Protein AF-A0AA48R9X4-F1 (afdb_monomer)

Solvent-accessible surface area (backbone atoms only — not comparable to full-atom values): 5455 Å² total; per-residue (Å²): 140,83,84,86,84,81,79,85,83,79,78,81,72,83,75,74,76,73,79,79,80,71,76,76,81,47,70,31,57,56,52,36,51,54,39,44,76,73,72,41,81,50,48,73,62,73,43,54,45,73,37,71,87,75,32,49,102,80,32,52,24,33,42,36,38,27,73,82,36,39,35,40,39,34,45,42,81,100,54,77,63,50,76,41,84,106

Organism: NCBI:txid556182

Foldseek 3Di:
DDDDDDDDDDPPPDPPPDPPPPPDQDPQNVVCVLCVVVVHDAAAWDDKDWPPVPDDPQKTWIWTDGPVFIWIWIDHPPDRIDIDGD

Radius of gyration: 23.11 Å; Cα contacts (8 Å, |Δi|>4): 118; chains: 1; bounding box: 46×66×30 Å

Nearest PDB structures (foldseek):
  3i0o-assembly1_A  TM=6.395E-01  e=1.803E+00  Legionella pneumophila serogroup 1
  5h24-assembly2_B  TM=6.433E-01  e=7.537E+00  Homo sapiens
  8aaf-assembly1_a  TM=5.044E-01  e=4.408E+00  Saccharomyces cerevisiae
  7dzg-assembly1_B  TM=5.493E-01  e=6.303E+00  Homo sapiens

Structure (mmCIF, N/CA/C/O backbone):
data_AF-A0AA48R9X4-F1
#
_entry.id   AF-A0AA48R9X4-F1
#
loop_
_atom_site.group_PDB
_atom_site.id
_atom_site.type_symbol
_atom_site.label_atom_id
_atom_site.label_alt_id
_atom_site.label_comp_id
_atom_site.label_asym_id
_atom_site.label_entity_id
_atom_site.label_seq_id
_atom_site.pdbx_PDB_ins_code
_atom_site.Cartn_x
_atom_site.Cartn_y
_atom_site.Cartn_z
_atom_site.occupancy
_atom_site.B_iso_or_equiv
_atom_site.auth_seq_id
_atom_site.auth_comp_id
_atom_site.auth_asym_id
_atom_site.auth_atom_id
_atom_site.pdbx_PDB_model_num
ATOM 1 N N . MET A 1 1 ? 18.886 53.306 -0.573 1.00 41.75 1 MET A N 1
ATOM 2 C CA . MET A 1 1 ? 19.256 53.922 0.722 1.00 41.75 1 MET A CA 1
ATOM 3 C C . MET A 1 1 ? 19.029 52.833 1.762 1.00 41.75 1 MET A C 1
ATOM 5 O O . MET A 1 1 ? 17.892 52.433 1.895 1.00 41.75 1 MET A O 1
ATOM 9 N N . ILE A 1 2 ? 19.992 52.161 2.384 1.00 48.62 2 ILE A N 1
ATOM 10 C CA . ILE A 1 2 ? 21.347 52.500 2.819 1.00 48.62 2 ILE A CA 1
ATOM 11 C C . ILE A 1 2 ? 22.161 51.193 2.858 1.00 48.62 2 ILE A C 1
ATOM 13 O O . ILE A 1 2 ? 21.707 50.196 3.405 1.00 48.62 2 ILE A O 1
ATOM 17 N N . GLN A 1 3 ? 23.354 51.217 2.268 1.00 53.09 3 GLN A N 1
ATOM 18 C CA . GLN A 1 3 ? 24.449 50.284 2.543 1.00 53.09 3 GLN A CA 1
ATOM 19 C C . GLN A 1 3 ? 25.457 51.038 3.423 1.00 53.09 3 GLN A C 1
ATOM 21 O O . GLN A 1 3 ? 25.853 52.135 3.016 1.00 53.09 3 GLN A O 1
ATOM 26 N N . PRO A 1 4 ? 25.908 50.512 4.574 1.00 58.53 4 PRO A N 1
ATOM 27 C CA . PRO A 1 4 ? 27.073 51.049 5.263 1.00 58.53 4 PRO A CA 1
ATOM 28 C C . PRO A 1 4 ? 28.353 50.301 4.846 1.00 58.53 4 PRO A C 1
ATOM 30 O O . PRO A 1 4 ? 28.444 49.076 4.891 1.00 58.53 4 PRO A O 1
ATOM 33 N N . ARG A 1 5 ? 29.357 51.072 4.414 1.00 65.44 5 ARG A N 1
ATOM 34 C CA . ARG A 1 5 ? 30.702 50.620 4.028 1.00 65.44 5 ARG A CA 1
ATOM 35 C C . ARG A 1 5 ? 31.568 50.392 5.277 1.00 65.44 5 ARG A C 1
ATOM 37 O O . ARG A 1 5 ? 32.028 51.388 5.814 1.00 65.44 5 ARG A O 1
ATOM 44 N N . ALA A 1 6 ? 31.847 49.119 5.603 1.00 47.75 6 ALA A N 1
ATOM 45 C CA . ALA A 1 6 ? 33.027 48.568 6.319 1.00 47.75 6 ALA A CA 1
ATOM 46 C C . ALA A 1 6 ? 33.391 49.178 7.713 1.00 47.75 6 ALA A C 1
ATOM 48 O O . ALA A 1 6 ? 32.855 50.220 8.066 1.00 47.75 6 ALA A O 1
ATOM 49 N N . PRO A 1 7 ? 34.317 48.614 8.527 1.00 56.16 7 PRO A N 1
ATOM 50 C CA . PRO A 1 7 ? 35.152 47.428 8.319 1.00 56.16 7 PRO A CA 1
ATOM 51 C C . PRO A 1 7 ? 35.249 46.464 9.534 1.00 56.16 7 PRO A C 1
ATOM 53 O O . PRO A 1 7 ? 34.823 46.768 10.636 1.00 56.16 7 PRO A O 1
ATOM 56 N N . LEU A 1 8 ? 35.902 45.321 9.285 1.00 61.06 8 LEU A N 1
ATOM 57 C CA . LEU A 1 8 ? 36.757 44.551 10.206 1.00 61.06 8 LEU A CA 1
ATOM 58 C C . LEU A 1 8 ? 36.165 44.031 11.537 1.00 61.06 8 LEU A C 1
ATOM 60 O O . LEU A 1 8 ? 35.851 44.775 12.455 1.00 61.06 8 LEU A O 1
ATOM 64 N N . LEU A 1 9 ? 36.224 42.696 11.656 1.00 58.31 9 LEU A N 1
ATOM 65 C CA . LEU A 1 9 ? 36.136 41.892 12.884 1.00 58.31 9 LEU A CA 1
ATOM 66 C C . LEU A 1 9 ? 34.736 41.765 13.506 1.00 58.31 9 LEU A C 1
ATOM 68 O O . LEU A 1 9 ? 34.510 42.110 14.662 1.00 58.31 9 LEU A O 1
ATOM 72 N N . ALA A 1 10 ? 33.810 41.151 12.768 1.00 57.53 10 ALA A N 1
ATOM 73 C CA . ALA A 1 10 ? 32.656 40.512 13.390 1.00 57.53 10 ALA A CA 1
ATOM 74 C C . ALA A 1 10 ? 33.055 39.095 13.827 1.00 57.53 10 ALA A C 1
ATOM 76 O O . ALA A 1 10 ? 33.257 38.206 13.000 1.00 57.53 10 ALA A O 1
ATOM 77 N N . VAL A 1 11 ? 33.189 38.912 15.142 1.00 62.03 11 VAL A N 1
ATOM 78 C CA . VAL A 1 11 ? 33.102 37.610 15.810 1.00 62.03 11 VAL A CA 1
ATOM 79 C C . VAL A 1 11 ? 31.901 36.882 15.209 1.00 62.03 11 VAL A C 1
ATO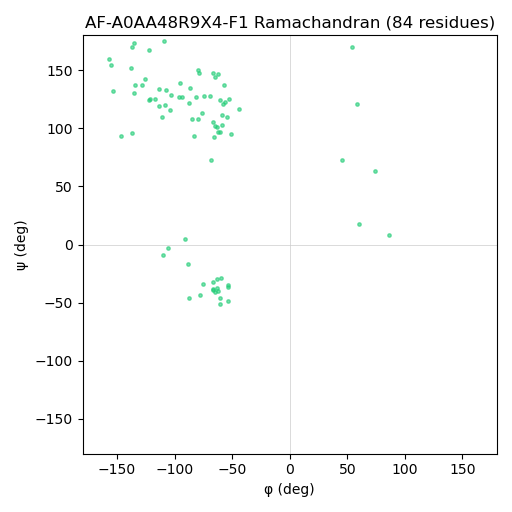M 81 O O . VAL A 1 11 ? 30.780 37.382 15.301 1.00 62.03 11 VAL A O 1
ATOM 84 N N . PHE A 1 12 ? 32.141 35.752 14.540 1.00 59.84 12 PHE A N 1
ATOM 85 C CA . PHE A 1 12 ? 31.076 34.908 14.008 1.00 59.84 12 PHE A CA 1
ATOM 86 C C . PHE A 1 12 ? 30.246 34.419 15.194 1.00 59.84 12 PHE A C 1
ATOM 88 O O . PHE A 1 12 ? 30.624 33.480 15.894 1.00 59.84 12 PHE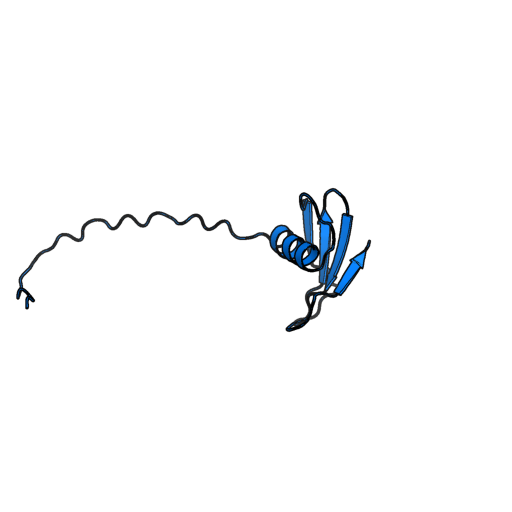 A O 1
ATOM 95 N N . ALA A 1 13 ? 29.146 35.125 15.455 1.00 61.59 13 ALA A N 1
ATOM 96 C CA . ALA A 1 13 ? 28.138 34.714 16.404 1.00 61.59 13 ALA A CA 1
ATOM 97 C C . ALA A 1 13 ? 27.717 33.294 16.028 1.00 61.59 13 ALA A C 1
ATOM 99 O O . ALA A 1 13 ? 27.380 33.015 14.877 1.00 61.59 13 ALA A O 1
ATOM 100 N N . LEU A 1 14 ? 27.816 32.412 17.017 1.00 63.41 14 LEU A N 1
ATOM 101 C CA . LEU A 1 14 ? 27.424 31.016 16.972 1.00 63.41 14 LEU A CA 1
ATOM 102 C C . LEU A 1 14 ? 25.989 30.916 16.442 1.00 63.41 14 LEU A C 1
ATOM 104 O O . LEU A 1 14 ? 25.025 31.039 17.198 1.00 63.41 14 LEU A O 1
ATOM 108 N N . TRP A 1 15 ? 25.848 30.687 15.136 1.00 64.44 15 TRP A N 1
ATOM 109 C CA . TRP A 1 15 ? 24.632 30.123 14.575 1.00 64.44 15 TRP A CA 1
ATOM 110 C C . TRP A 1 15 ? 24.538 28.703 15.121 1.00 64.44 15 TRP A C 1
ATOM 112 O O . TRP A 1 15 ? 25.138 27.769 14.591 1.00 64.44 15 TRP A O 1
ATOM 122 N N . GLY A 1 16 ? 23.831 28.560 16.241 1.00 58.03 16 GLY A N 1
ATOM 123 C CA . GLY A 1 16 ? 23.372 27.267 16.710 1.00 58.03 16 GLY A CA 1
ATOM 124 C C . GLY A 1 16 ? 22.503 26.659 15.620 1.00 58.03 16 GLY A C 1
ATOM 125 O O . GLY A 1 16 ? 21.360 27.069 15.437 1.00 58.03 16 GLY A O 1
ATOM 126 N N . ALA A 1 17 ? 23.062 25.708 14.877 1.00 63.66 17 ALA A N 1
ATOM 127 C CA . ALA A 1 17 ? 22.275 24.787 14.084 1.00 63.66 17 ALA A CA 1
ATOM 128 C C . ALA A 1 17 ? 21.424 23.986 15.074 1.00 63.66 17 ALA A C 1
ATOM 130 O O . ALA A 1 17 ? 21.930 23.099 15.765 1.00 63.66 17 ALA A O 1
ATOM 131 N N . LEU A 1 18 ? 20.147 24.346 15.203 1.00 65.56 18 LEU A N 1
ATOM 132 C CA . LEU A 1 18 ? 19.176 23.439 15.793 1.00 65.56 18 LEU A CA 1
ATOM 133 C C . LEU A 1 18 ? 19.156 22.199 14.890 1.00 65.56 18 LEU A C 1
ATOM 135 O O . LEU A 1 18 ? 18.980 22.349 13.680 1.00 65.56 18 LEU A O 1
ATOM 139 N N . PRO A 1 19 ? 19.388 20.990 15.420 1.00 56.75 19 PRO A N 1
ATOM 140 C CA . PRO A 1 19 ? 19.168 19.792 14.638 1.00 56.75 19 PRO A CA 1
ATOM 141 C C . PRO A 1 19 ? 17.663 19.69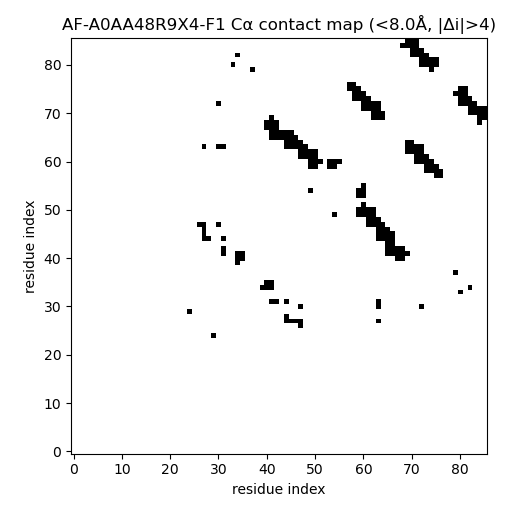0 14.392 1.00 56.75 19 PRO A C 1
ATOM 143 O O . PRO A 1 19 ? 16.902 19.356 15.300 1.00 56.75 19 PRO A O 1
ATOM 146 N N . ASP A 1 20 ? 17.226 19.986 13.170 1.00 52.78 20 ASP A N 1
ATOM 147 C CA . ASP A 1 20 ? 15.935 19.524 12.680 1.00 52.78 20 ASP A CA 1
ATOM 148 C C . ASP A 1 20 ? 15.979 17.995 12.711 1.00 52.78 20 ASP A C 1
ATOM 150 O O . ASP A 1 20 ? 16.534 17.339 11.828 1.00 52.78 20 ASP A O 1
ATOM 154 N N . ALA A 1 21 ? 15.438 17.411 13.779 1.00 53.56 21 ALA A N 1
ATOM 155 C CA . ALA A 1 21 ? 15.158 15.989 13.859 1.00 53.56 21 ALA A CA 1
ATOM 156 C C . ALA A 1 21 ? 14.014 15.681 12.883 1.00 53.56 21 ALA A C 1
ATOM 158 O O . ALA A 1 21 ? 12.872 15.462 13.283 1.00 53.56 21 ALA A O 1
ATOM 159 N N . GLN A 1 22 ? 14.306 15.713 11.583 1.00 55.56 22 GLN A N 1
ATOM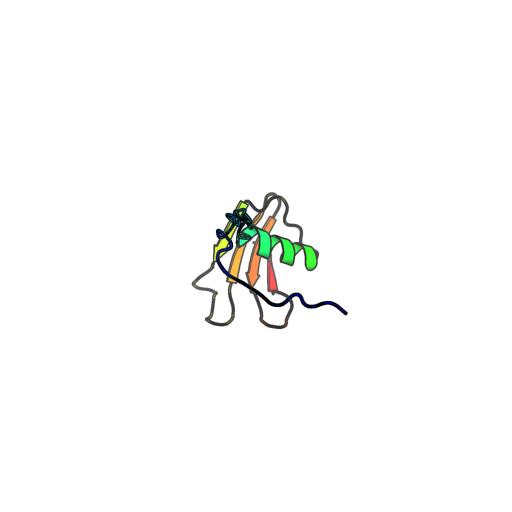 160 C CA . GLN A 1 22 ? 13.396 15.215 10.567 1.00 55.56 22 GLN A CA 1
ATOM 161 C C . GLN A 1 22 ? 13.282 13.710 10.804 1.00 55.56 22 GLN A C 1
ATOM 163 O O . GLN A 1 22 ? 14.207 12.951 10.513 1.00 55.56 22 GLN A O 1
ATOM 168 N N . ALA A 1 23 ? 12.180 13.281 11.424 1.00 61.97 23 ALA A N 1
ATOM 169 C CA . ALA A 1 23 ? 11.872 11.871 11.586 1.00 61.97 23 ALA A CA 1
ATOM 170 C C . ALA A 1 23 ? 11.894 11.234 10.193 1.00 61.97 23 ALA A C 1
ATOM 172 O O . ALA A 1 23 ? 11.045 11.536 9.358 1.00 61.97 23 ALA A O 1
ATOM 173 N N . GLN A 1 24 ? 12.902 10.404 9.925 1.00 62.75 24 GLN A N 1
ATOM 174 C CA . GLN A 1 24 ? 12.999 9.682 8.666 1.00 62.75 24 GLN A CA 1
ATOM 175 C C . GLN A 1 24 ? 11.738 8.825 8.533 1.00 62.75 24 GLN A C 1
ATOM 177 O O . GLN A 1 24 ? 11.548 7.886 9.312 1.00 62.75 24 GLN A O 1
ATOM 182 N N . GLU A 1 25 ? 10.866 9.157 7.580 1.00 76.19 25 GLU A N 1
ATOM 183 C CA . GLU A 1 25 ? 9.664 8.367 7.332 1.00 76.19 25 GLU A CA 1
ATOM 184 C C . GLU A 1 25 ? 10.065 6.922 7.038 1.00 76.19 25 GLU A C 1
ATOM 186 O O . GLU A 1 25 ? 10.871 6.636 6.146 1.00 76.19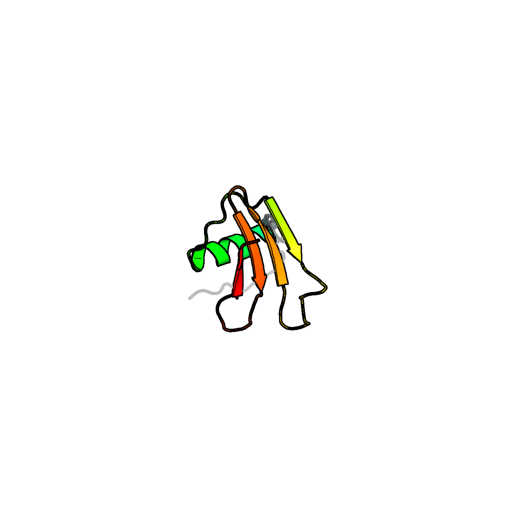 25 GLU A O 1
ATOM 191 N N . SER A 1 26 ? 9.541 5.996 7.840 1.00 91.50 26 SER A N 1
ATOM 192 C CA . SER A 1 26 ? 9.867 4.589 7.683 1.00 91.50 26 SER A CA 1
ATOM 193 C C . SER A 1 26 ? 9.048 3.991 6.530 1.00 91.50 26 SER A C 1
ATOM 195 O O . SER A 1 26 ? 7.914 4.421 6.299 1.00 91.50 26 SER A O 1
ATOM 197 N N . PRO A 1 27 ? 9.547 2.962 5.814 1.00 94.25 27 PRO A N 1
ATOM 198 C CA . PRO A 1 27 ? 8.834 2.395 4.665 1.00 94.25 27 PRO A CA 1
ATOM 199 C C . PRO A 1 27 ? 7.395 1.972 4.976 1.00 94.25 27 PRO A C 1
ATOM 201 O O . PRO A 1 27 ? 6.507 2.125 4.145 1.00 94.25 27 PRO A O 1
ATOM 204 N N . LYS A 1 28 ? 7.143 1.468 6.190 1.00 96.19 28 LYS A N 1
ATOM 205 C CA . LYS A 1 28 ? 5.800 1.058 6.615 1.00 96.19 28 LYS A CA 1
ATOM 206 C C . LYS A 1 28 ? 4.828 2.233 6.731 1.00 96.19 28 LYS A C 1
ATOM 208 O O . LYS A 1 28 ? 3.645 2.038 6.480 1.00 96.19 28 LYS A O 1
ATOM 213 N N . ASP A 1 29 ? 5.307 3.421 7.091 1.00 96.00 29 ASP A N 1
ATOM 214 C CA . ASP A 1 29 ? 4.464 4.602 7.263 1.00 96.00 29 ASP A CA 1
ATOM 215 C C . ASP A 1 29 ? 4.114 5.195 5.895 1.00 96.00 29 ASP A C 1
ATOM 217 O O . ASP A 1 29 ? 2.938 5.442 5.627 1.00 96.00 29 ASP A O 1
ATOM 221 N N . VAL A 1 30 ? 5.100 5.276 4.993 1.00 94.56 30 VAL A N 1
ATOM 222 C CA . VAL A 1 3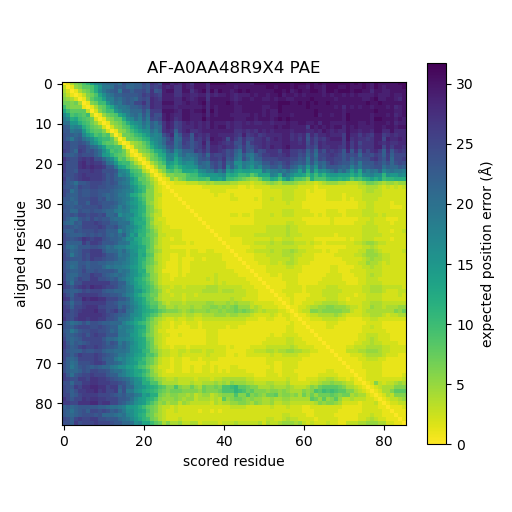0 ? 4.915 5.721 3.600 1.00 94.56 30 VAL A CA 1
ATOM 223 C C . VAL A 1 30 ? 3.940 4.807 2.852 1.00 94.56 30 VAL A C 1
ATOM 225 O O . VAL A 1 30 ? 2.956 5.272 2.279 1.00 94.56 30 VAL A O 1
ATOM 228 N N . ILE A 1 31 ? 4.157 3.489 2.899 1.00 95.44 31 ILE A N 1
ATOM 229 C CA . ILE A 1 31 ? 3.290 2.523 2.203 1.00 95.44 31 ILE A CA 1
ATOM 230 C C . ILE A 1 31 ? 1.879 2.536 2.805 1.00 95.44 31 ILE A C 1
ATOM 232 O O . ILE A 1 31 ? 0.894 2.513 2.070 1.00 95.44 31 ILE A O 1
ATOM 236 N N . ALA A 1 32 ? 1.748 2.620 4.133 1.00 96.75 32 ALA A N 1
ATOM 237 C CA . ALA A 1 32 ? 0.438 2.723 4.770 1.00 96.75 32 ALA A CA 1
ATOM 238 C C . ALA A 1 32 ? -0.301 4.011 4.384 1.00 96.75 32 ALA A C 1
ATOM 240 O O . ALA A 1 32 ? -1.523 3.989 4.241 1.00 96.75 32 ALA A O 1
ATOM 241 N N . ALA A 1 33 ? 0.402 5.137 4.234 1.00 95.12 33 ALA A N 1
ATOM 242 C CA . ALA A 1 33 ? -0.198 6.375 3.747 1.00 95.12 33 ALA A CA 1
ATOM 243 C C . ALA A 1 33 ? -0.760 6.187 2.333 1.00 95.12 33 ALA A C 1
ATOM 245 O O . ALA A 1 33 ? -1.918 6.525 2.090 1.00 95.12 33 ALA A O 1
ATOM 246 N N . HIS A 1 34 ? 0.003 5.555 1.441 1.00 93.50 34 HIS A N 1
ATOM 247 C CA . HIS A 1 34 ? -0.440 5.313 0.070 1.00 93.50 34 HIS A CA 1
ATOM 248 C C . HIS A 1 34 ? -1.623 4.344 -0.033 1.00 93.50 34 HIS A C 1
ATOM 250 O O . HIS A 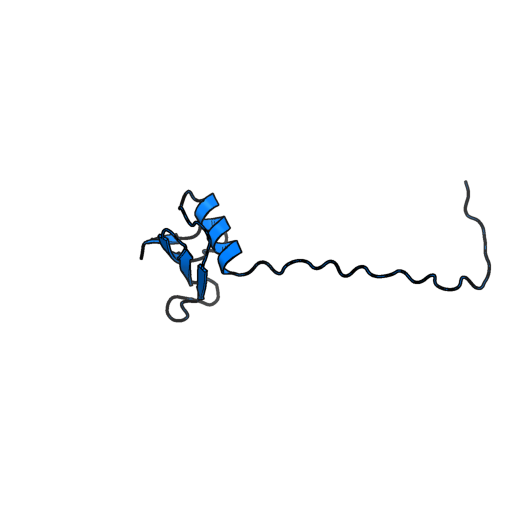1 34 ? -2.561 4.605 -0.783 1.00 93.50 34 HIS A O 1
ATOM 256 N N . LEU A 1 35 ? -1.645 3.281 0.781 1.00 95.62 35 LEU A N 1
ATOM 257 C CA . LEU A 1 35 ? -2.814 2.400 0.906 1.00 95.62 35 LEU A CA 1
ATOM 258 C C . LEU A 1 35 ? -4.082 3.197 1.240 1.00 95.62 35 LEU A C 1
ATOM 260 O O . LEU A 1 35 ? -5.107 3.045 0.575 1.00 95.62 35 LEU A O 1
ATOM 264 N N . ARG A 1 36 ? -4.002 4.085 2.239 1.00 96.75 36 ARG A N 1
ATOM 265 C CA . ARG A 1 36 ? -5.145 4.902 2.672 1.00 96.75 36 ARG A CA 1
ATOM 266 C C . ARG A 1 36 ? -5.575 5.910 1.610 1.00 96.75 36 ARG A C 1
ATOM 268 O O . ARG A 1 36 ? -6.774 6.094 1.428 1.00 96.75 36 ARG A O 1
ATOM 275 N N . LEU A 1 37 ? -4.630 6.514 0.882 1.00 94.56 37 LEU A N 1
ATOM 276 C CA . LEU A 1 37 ? -4.934 7.404 -0.250 1.00 94.56 37 LEU A CA 1
ATOM 277 C C . LEU A 1 37 ? -5.720 6.690 -1.359 1.00 94.56 37 LEU A C 1
ATOM 279 O O . LEU A 1 37 ? -6.523 7.321 -2.038 1.00 94.56 37 LEU A O 1
ATOM 283 N N . GLN A 1 38 ? -5.530 5.378 -1.508 1.00 94.12 38 GLN A N 1
ATOM 284 C CA . GLN A 1 38 ? -6.276 4.541 -2.450 1.00 94.12 38 GLN A CA 1
ATOM 285 C C . GLN A 1 38 ? -7.546 3.904 -1.856 1.00 94.12 38 GLN A C 1
ATOM 287 O O . GLN A 1 38 ? -8.204 3.111 -2.525 1.00 94.12 38 GLN A O 1
ATOM 292 N N . GLY A 1 39 ? -7.904 4.227 -0.610 1.00 96.31 39 GLY A N 1
ATOM 293 C CA . GLY A 1 39 ? -9.106 3.710 0.051 1.00 96.31 39 GLY A CA 1
ATOM 294 C C . GLY A 1 39 ? -8.938 2.360 0.758 1.00 96.31 39 GLY A C 1
ATOM 295 O O . GLY A 1 39 ? -9.923 1.810 1.245 1.00 96.31 39 GLY A O 1
ATOM 296 N N . TYR A 1 40 ? -7.716 1.832 0.869 1.00 97.44 40 TYR A N 1
ATOM 297 C CA . TYR A 1 40 ? -7.439 0.611 1.628 1.00 97.44 40 TYR A CA 1
ATOM 298 C C . TYR A 1 40 ? -7.178 0.926 3.103 1.00 97.44 40 TYR A C 1
ATOM 300 O O . TYR A 1 40 ? -6.400 1.817 3.454 1.00 97.44 40 TYR A O 1
ATOM 308 N N . SER A 1 41 ? -7.791 0.153 4.001 1.00 96.94 41 SER A N 1
ATOM 309 C CA . SER A 1 41 ? -7.564 0.293 5.438 1.00 96.94 41 SER A CA 1
ATOM 310 C C . SER A 1 41 ? -6.204 -0.280 5.835 1.00 96.94 41 SER A C 1
ATOM 312 O O . SER A 1 41 ? -5.916 -1.446 5.566 1.00 96.94 41 SER A O 1
ATOM 314 N N . CYS A 1 42 ? -5.386 0.501 6.533 1.00 97.31 42 CYS A N 1
ATOM 315 C CA . CYS A 1 42 ? -4.172 0.019 7.184 1.00 97.31 42 CYS A CA 1
ATOM 316 C C . CYS A 1 42 ? -3.959 0.811 8.470 1.00 97.31 42 CYS A C 1
ATOM 318 O O . CYS A 1 42 ? -3.378 1.889 8.454 1.00 97.31 42 CYS A O 1
ATOM 320 N N . ASP A 1 43 ? -4.435 0.317 9.602 1.00 96.62 43 ASP A N 1
ATOM 321 C CA . ASP A 1 43 ? -4.319 1.012 10.884 1.00 96.62 43 ASP A CA 1
ATOM 322 C C . ASP A 1 43 ? -3.098 0.532 11.653 1.00 96.62 43 ASP A C 1
ATOM 324 O O . ASP A 1 43 ? -2.818 -0.664 11.695 1.00 96.62 43 ASP A O 1
ATOM 328 N N . ALA A 1 44 ? -2.382 1.465 12.286 1.00 95.88 44 ALA A N 1
ATOM 329 C CA . ALA A 1 44 ? -1.178 1.195 13.075 1.00 95.88 44 ALA A CA 1
ATOM 330 C C . ALA A 1 44 ? -0.197 0.221 12.368 1.00 95.88 44 ALA A C 1
ATOM 332 O O . ALA A 1 44 ? -0.101 -0.945 12.772 1.00 95.88 44 ALA A O 1
ATOM 333 N N . PRO A 1 45 ? 0.511 0.668 11.308 1.00 97.00 45 PRO A N 1
ATOM 334 C CA . PRO A 1 45 ? 1.420 -0.186 10.547 1.00 97.00 45 PRO A CA 1
ATOM 335 C C . PRO A 1 45 ? 2.506 -0.779 11.455 1.00 97.00 45 PRO A C 1
ATOM 337 O O . PRO A 1 45 ? 3.278 -0.068 12.111 1.00 97.00 45 PRO A O 1
ATOM 340 N N . LYS A 1 46 ? 2.560 -2.111 11.502 1.00 97.81 46 LYS A N 1
ATOM 341 C CA . 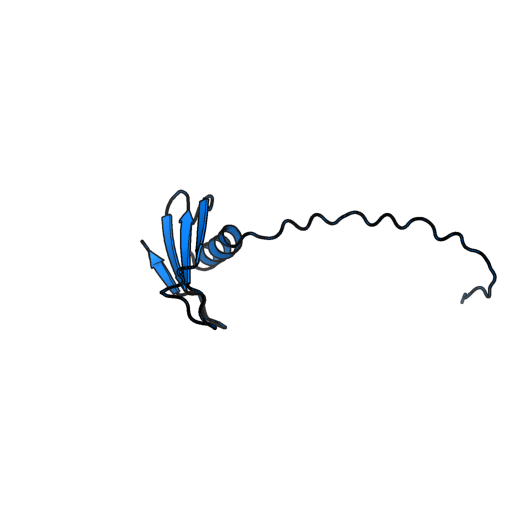LYS A 1 46 ? 3.466 -2.876 12.366 1.00 97.81 46 LYS A CA 1
ATOM 342 C C . LYS A 1 46 ? 4.801 -3.109 11.677 1.00 97.81 46 LYS A C 1
ATOM 344 O O . LYS A 1 46 ? 5.849 -2.889 12.280 1.00 97.81 46 LYS A O 1
ATOM 349 N N . SER A 1 47 ? 4.777 -3.522 10.409 1.00 97.25 47 SER A N 1
ATOM 350 C CA . SER A 1 47 ? 5.993 -3.774 9.631 1.00 97.25 47 SER A CA 1
ATOM 351 C C . SER A 1 47 ? 5.761 -3.644 8.130 1.00 97.25 47 SER A C 1
ATOM 353 O O . SER A 1 47 ? 4.653 -3.866 7.657 1.00 97.25 47 SER A O 1
ATOM 355 N N . ALA A 1 48 ? 6.823 -3.329 7.391 1.00 97.38 48 ALA A N 1
ATOM 356 C CA . ALA A 1 48 ? 6.872 -3.456 5.941 1.00 97.38 48 ALA A CA 1
ATOM 357 C C . ALA A 1 48 ? 8.204 -4.095 5.554 1.00 97.38 48 ALA A C 1
ATOM 359 O O . ALA A 1 48 ? 9.263 -3.672 6.025 1.00 97.38 48 ALA A O 1
ATOM 360 N N . ARG A 1 49 ? 8.157 -5.134 4.722 1.00 97.38 49 ARG A N 1
ATOM 361 C CA . ARG A 1 49 ? 9.347 -5.829 4.224 1.00 97.38 49 ARG A CA 1
ATOM 362 C C . ARG A 1 49 ? 9.290 -5.930 2.715 1.00 97.38 49 ARG A C 1
ATOM 364 O O . ARG A 1 49 ? 8.247 -6.243 2.155 1.00 97.38 49 ARG A O 1
ATOM 371 N N . ARG A 1 50 ? 10.420 -5.682 2.064 1.00 96.81 50 ARG A N 1
ATOM 372 C CA . ARG A 1 50 ? 10.534 -5.821 0.616 1.00 96.81 50 ARG A CA 1
ATOM 373 C C . ARG A 1 50 ? 10.466 -7.301 0.236 1.00 96.81 50 ARG A C 1
ATOM 375 O O . ARG A 1 50 ? 11.224 -8.106 0.777 1.00 96.81 50 ARG A O 1
ATOM 382 N N . ASP A 1 51 ? 9.588 -7.649 -0.698 1.00 97.12 51 ASP A N 1
ATOM 383 C CA . ASP A 1 51 ? 9.572 -8.965 -1.331 1.00 97.12 51 ASP A CA 1
ATOM 384 C C . ASP A 1 51 ? 10.602 -8.969 -2.462 1.00 97.12 51 ASP A C 1
ATOM 386 O O . ASP A 1 51 ? 10.333 -8.533 -3.582 1.00 97.12 51 ASP A O 1
ATOM 390 N N . ILE A 1 52 ? 11.819 -9.413 -2.148 1.00 95.88 52 ILE A N 1
ATOM 391 C CA . ILE A 1 52 ? 12.947 -9.407 -3.091 1.00 95.88 52 ILE A CA 1
ATOM 392 C C . ILE A 1 52 ? 12.681 -10.304 -4.304 1.00 95.88 52 ILE A C 1
ATOM 394 O O . ILE A 1 52 ? 13.176 -10.009 -5.385 1.00 95.88 52 ILE A O 1
ATOM 398 N N . ARG A 1 53 ? 11.886 -11.372 -4.153 1.00 95.75 53 ARG A N 1
ATOM 399 C CA . ARG A 1 53 ? 11.586 -12.292 -5.261 1.00 95.75 53 ARG A CA 1
ATOM 400 C C . ARG A 1 53 ? 10.584 -11.698 -6.242 1.00 95.75 53 ARG A C 1
ATOM 402 O O . ARG A 1 53 ? 10.678 -11.976 -7.430 1.00 95.75 53 ARG A O 1
ATOM 409 N N . ALA A 1 54 ? 9.636 -10.910 -5.741 1.00 94.81 54 ALA A N 1
ATOM 410 C 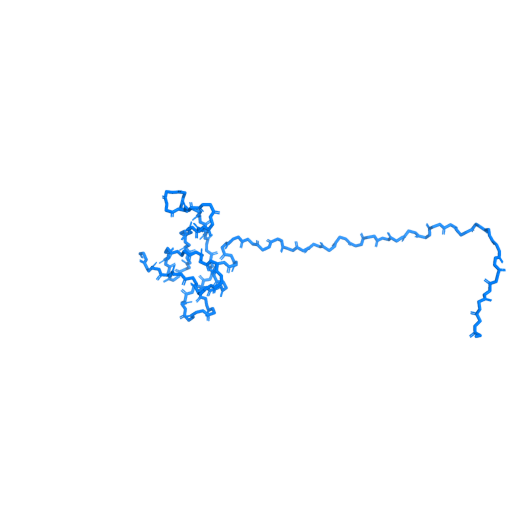CA . ALA A 1 54 ? 8.636 -10.241 -6.568 1.00 94.81 54 ALA A CA 1
ATOM 411 C C . ALA A 1 54 ? 9.096 -8.861 -7.080 1.00 94.81 54 ALA A C 1
ATOM 413 O O . ALA A 1 54 ? 8.500 -8.332 -8.012 1.00 94.81 54 ALA A O 1
ATOM 414 N N . SER A 1 55 ? 10.139 -8.273 -6.484 1.00 96.00 55 SER A N 1
ATOM 415 C CA . SER A 1 55 ? 10.657 -6.957 -6.874 1.00 96.00 55 SER A CA 1
ATOM 416 C C . SER A 1 55 ? 11.524 -7.008 -8.135 1.00 96.00 55 SER A C 1
ATOM 418 O O . SER A 1 55 ? 12.288 -7.946 -8.355 1.00 96.00 55 SER A O 1
ATOM 420 N N . ARG A 1 56 ? 11.478 -5.926 -8.914 1.00 93.12 56 ARG A N 1
ATOM 421 C CA . ARG A 1 56 ? 12.358 -5.628 -10.055 1.00 93.12 56 ARG A CA 1
ATOM 422 C C . ARG A 1 56 ? 13.065 -4.279 -9.812 1.00 93.12 56 ARG A C 1
ATOM 424 O O . ARG A 1 56 ? 12.675 -3.572 -8.881 1.00 93.12 56 ARG A O 1
ATOM 431 N N . PRO A 1 57 ? 14.109 -3.909 -10.582 1.00 88.88 57 PRO A N 1
ATOM 432 C CA . PRO A 1 57 ? 14.872 -2.674 -10.348 1.00 88.88 57 PRO A CA 1
ATOM 433 C C . PRO A 1 57 ? 14.013 -1.402 -10.275 1.00 88.88 57 PRO A C 1
ATOM 435 O O . PRO A 1 57 ? 14.275 -0.519 -9.465 1.00 88.88 57 PRO A O 1
ATOM 438 N N . ASP A 1 58 ? 12.971 -1.346 -11.092 1.00 87.88 58 ASP A N 1
ATOM 439 C CA . ASP A 1 58 ? 12.041 -0.231 -11.272 1.00 87.88 58 ASP A CA 1
ATOM 440 C C . ASP A 1 58 ? 10.666 -0.470 -10.625 1.00 87.88 58 ASP A C 1
ATOM 442 O O . ASP A 1 58 ? 9.824 0.425 -10.606 1.00 87.88 58 ASP A O 1
ATOM 446 N N . GLU A 1 59 ? 10.449 -1.651 -10.041 1.00 91.00 59 GLU A N 1
ATOM 447 C CA . GLU A 1 59 ? 9.152 -2.060 -9.506 1.00 91.00 59 GLU A CA 1
ATOM 448 C C . GLU A 1 59 ? 9.327 -2.743 -8.147 1.00 91.00 59 GLU A C 1
ATOM 450 O O . GLU A 1 59 ? 9.644 -3.930 -8.028 1.00 91.00 59 GLU A O 1
ATOM 455 N N . ALA A 1 60 ? 9.167 -1.959 -7.085 1.00 95.06 60 ALA A N 1
ATOM 456 C CA . ALA A 1 60 ? 9.332 -2.441 -5.725 1.00 95.06 60 ALA A CA 1
ATOM 457 C C . ALA A 1 60 ? 8.066 -3.151 -5.242 1.00 95.06 60 ALA A C 1
ATOM 459 O O . ALA A 1 60 ? 6.991 -2.555 -5.225 1.00 95.06 60 ALA A O 1
ATOM 460 N N . VAL A 1 61 ? 8.209 -4.383 -4.754 1.00 97.31 61 VAL A N 1
ATOM 461 C CA . VAL A 1 61 ? 7.120 -5.106 -4.090 1.00 97.31 61 VAL A CA 1
ATOM 462 C C . VAL A 1 61 ? 7.376 -5.170 -2.591 1.00 97.31 61 VAL A C 1
ATOM 464 O O . VAL A 1 61 ? 8.472 -5.508 -2.139 1.00 97.31 61 VAL A O 1
ATOM 467 N N . TRP A 1 62 ? 6.349 -4.860 -1.811 1.00 98.00 62 TRP A N 1
ATOM 468 C CA . TRP A 1 62 ? 6.375 -4.827 -0.357 1.00 98.00 62 TRP A CA 1
ATOM 469 C C . TRP A 1 62 ? 5.270 -5.690 0.234 1.00 98.00 62 TRP A C 1
ATOM 471 O O . TRP A 1 62 ? 4.150 -5.720 -0.261 1.00 98.00 62 TRP A O 1
ATOM 481 N N . LEU A 1 63 ? 5.582 -6.354 1.338 1.00 98.31 63 LEU A N 1
ATOM 482 C CA . LEU A 1 63 ? 4.623 -7.008 2.214 1.00 98.31 63 LEU A CA 1
ATOM 483 C C . LEU A 1 63 ? 4.465 -6.119 3.443 1.00 98.31 63 LEU A C 1
ATOM 485 O O . LEU A 1 63 ? 5.436 -5.912 4.179 1.00 98.31 63 LEU A O 1
ATOM 489 N N . ILE A 1 64 ? 3.270 -5.577 3.648 1.00 98.19 64 ILE A N 1
ATOM 490 C CA . ILE A 1 64 ? 2.958 -4.700 4.776 1.00 98.19 64 ILE A CA 1
ATOM 491 C C . ILE A 1 64 ? 1.955 -5.368 5.709 1.00 98.19 64 ILE A C 1
ATOM 493 O O . ILE A 1 64 ? 0.956 -5.936 5.274 1.00 98.19 64 ILE A O 1
ATOM 497 N N . ASP A 1 65 ? 2.249 -5.295 7.003 1.00 98.25 65 ASP A N 1
ATOM 498 C CA . ASP A 1 65 ? 1.412 -5.792 8.087 1.00 98.25 65 ASP A CA 1
ATOM 499 C C . ASP A 1 65 ? 0.900 -4.613 8.912 1.00 98.25 65 ASP A C 1
ATOM 501 O O . ASP A 1 65 ? 1.681 -3.853 9.496 1.00 98.25 65 ASP A O 1
ATOM 505 N N . CYS A 1 66 ? -0.416 -4.471 8.959 1.00 97.88 66 CYS A N 1
ATOM 506 C CA . CYS A 1 66 ? -1.131 -3.480 9.746 1.00 97.88 66 CYS A CA 1
ATOM 507 C C . CYS A 1 66 ? -1.846 -4.189 10.906 1.00 97.88 66 CYS A C 1
ATOM 509 O O . CYS A 1 66 ? -1.838 -5.414 11.045 1.00 97.88 66 CYS A O 1
ATOM 511 N N . ARG A 1 67 ? -2.478 -3.431 11.800 1.00 97.88 67 ARG A N 1
ATOM 512 C CA . ARG A 1 67 ? -3.272 -4.017 12.885 1.00 97.88 67 ARG A CA 1
ATOM 513 C C . ARG A 1 67 ? -4.455 -4.830 12.368 1.00 97.88 67 ARG A C 1
ATOM 515 O O . ARG A 1 67 ? -4.743 -5.871 12.946 1.00 97.88 67 ARG A O 1
ATOM 522 N N . ASN A 1 68 ? -5.113 -4.337 11.328 1.00 97.38 68 ASN A N 1
ATOM 523 C CA . ASN A 1 68 ? -6.380 -4.833 10.798 1.00 97.38 68 ASN A CA 1
ATOM 524 C C . ASN A 1 68 ? -6.270 -5.520 9.433 1.00 97.38 68 ASN A C 1
ATOM 526 O O . ASN A 1 68 ? -7.255 -6.090 8.982 1.00 97.38 68 ASN A O 1
ATOM 530 N N . ALA A 1 69 ? -5.117 -5.446 8.767 1.00 97.44 69 ALA A N 1
ATOM 531 C CA . ALA A 1 69 ? -4.968 -5.950 7.410 1.00 97.44 69 ALA A CA 1
ATOM 532 C C . ALA A 1 69 ? -3.513 -6.275 7.073 1.00 97.44 69 ALA A C 1
ATOM 534 O O . ALA A 1 69 ? -2.583 -5.746 7.691 1.00 97.44 69 ALA A O 1
ATOM 535 N N . ARG A 1 70 ? -3.329 -7.117 6.058 1.00 98.06 70 ARG A N 1
ATOM 536 C CA . ARG A 1 70 ? -2.033 -7.434 5.469 1.00 98.06 70 ARG A CA 1
ATOM 537 C C . ARG A 1 70 ? -2.156 -7.377 3.950 1.00 98.06 70 ARG A C 1
ATOM 539 O O . ARG A 1 70 ? -3.143 -7.852 3.395 1.00 98.06 70 ARG A O 1
ATOM 546 N N . TYR A 1 71 ? -1.159 -6.790 3.296 1.00 98.44 71 TYR A N 1
ATOM 547 C CA . TYR A 1 71 ? -1.173 -6.592 1.848 1.00 98.44 71 TYR A CA 1
ATOM 548 C C . TYR A 1 71 ? 0.176 -6.902 1.218 1.00 98.44 71 TYR A C 1
ATOM 550 O O . TYR A 1 71 ? 1.230 -6.700 1.833 1.00 98.44 71 TYR A O 1
ATOM 558 N N . ARG A 1 72 ? 0.131 -7.316 -0.047 1.00 98.06 72 ARG A N 1
ATOM 559 C CA . ARG A 1 72 ? 1.229 -7.162 -0.993 1.00 98.06 72 ARG A CA 1
ATOM 560 C C . ARG A 1 72 ? 0.974 -5.895 -1.804 1.00 98.06 72 ARG A C 1
ATOM 562 O O . ARG A 1 72 ? -0.093 -5.728 -2.382 1.00 98.06 72 ARG A O 1
ATOM 569 N N . VAL A 1 73 ? 1.957 -5.007 -1.834 1.00 97.31 73 VAL A N 1
ATOM 570 C CA . VAL A 1 73 ? 1.886 -3.709 -2.506 1.00 97.31 73 VAL A CA 1
ATOM 571 C C . VAL A 1 73 ? 3.002 -3.629 -3.530 1.00 97.31 73 VAL A C 1
ATOM 573 O O . VAL A 1 73 ? 4.170 -3.808 -3.189 1.00 97.31 73 VAL A O 1
ATOM 576 N N . ARG A 1 74 ? 2.650 -3.366 -4.781 1.00 96.25 74 ARG A N 1
ATOM 577 C CA . ARG A 1 74 ? 3.578 -3.225 -5.900 1.00 96.25 74 ARG A CA 1
ATOM 578 C C . ARG A 1 74 ? 3.581 -1.769 -6.337 1.00 96.25 74 ARG A C 1
ATOM 580 O O . ARG A 1 74 ? 2.581 -1.282 -6.860 1.00 96.25 74 ARG A O 1
ATOM 587 N N . LEU A 1 75 ? 4.692 -1.086 -6.071 1.00 92.19 75 LEU A N 1
ATOM 588 C CA . LEU A 1 75 ? 4.882 0.321 -6.412 1.00 92.19 75 LEU A CA 1
ATOM 589 C C . LEU A 1 75 ? 5.160 0.416 -7.912 1.00 92.19 75 LEU A C 1
ATOM 591 O O . LEU A 1 75 ? 6.200 -0.063 -8.370 1.00 92.19 75 LEU A O 1
ATOM 595 N N . VAL A 1 76 ? 4.235 1.016 -8.660 1.00 86.38 76 VAL A N 1
ATOM 596 C CA . VAL A 1 76 ? 4.356 1.191 -10.111 1.00 86.38 76 VAL A CA 1
ATOM 597 C C . VAL A 1 76 ? 4.622 2.671 -10.408 1.00 86.38 76 VAL A C 1
ATOM 599 O O . VAL A 1 76 ? 3.793 3.515 -10.065 1.00 86.38 76 VAL A O 1
ATOM 602 N N . PRO A 1 77 ? 5.752 3.031 -11.042 1.00 83.62 77 PRO A N 1
ATOM 603 C CA . PRO A 1 77 ? 6.063 4.425 -11.347 1.00 83.62 77 PRO A CA 1
ATOM 604 C C . PRO A 1 77 ? 4.970 5.098 -12.190 1.00 83.62 77 PRO A C 1
ATOM 606 O O . PRO A 1 77 ? 4.505 4.532 -13.178 1.00 83.62 77 PRO A O 1
ATOM 609 N N . ASN A 1 78 ? 4.613 6.339 -11.841 1.00 84.56 78 ASN A N 1
ATOM 610 C CA . ASN A 1 78 ? 3.612 7.163 -12.543 1.00 84.56 78 ASN A CA 1
ATOM 611 C C . ASN A 1 78 ? 2.194 6.558 -12.602 1.00 84.56 78 ASN A C 1
ATOM 613 O O . ASN A 1 78 ? 1.374 6.987 -13.413 1.00 84.56 78 ASN A O 1
ATOM 617 N N . MET A 1 79 ? 1.899 5.572 -11.755 1.00 85.19 79 MET A N 1
ATOM 618 C CA . MET A 1 79 ? 0.590 4.932 -11.641 1.00 85.19 79 MET A CA 1
ATOM 619 C C . MET A 1 79 ? 0.226 4.741 -10.164 1.00 85.19 79 MET A C 1
ATOM 621 O O . MET A 1 79 ? 1.050 4.947 -9.274 1.00 85.19 79 MET A O 1
ATOM 625 N N . ALA A 1 80 ? -1.025 4.368 -9.896 1.00 86.88 80 ALA A N 1
ATOM 626 C CA . ALA A 1 80 ? -1.414 3.899 -8.572 1.00 86.88 80 ALA A CA 1
ATOM 627 C C . ALA A 1 80 ? -0.721 2.560 -8.260 1.00 86.88 80 ALA A C 1
ATOM 629 O O . ALA A 1 80 ? -0.490 1.749 -9.161 1.00 86.88 80 ALA A O 1
ATOM 630 N N . ASP A 1 81 ? -0.414 2.319 -6.984 1.00 92.19 81 ASP A N 1
ATOM 631 C CA . ASP A 1 81 ? 0.159 1.037 -6.566 1.00 92.19 81 ASP A CA 1
ATOM 632 C C . ASP A 1 81 ? -0.845 -0.085 -6.801 1.00 92.19 81 ASP A C 1
ATOM 634 O O . ASP A 1 81 ? -2.041 0.076 -6.560 1.00 92.19 81 ASP A O 1
ATOM 638 N N . VAL A 1 82 ? -0.345 -1.254 -7.184 1.00 94.69 82 VAL A N 1
ATOM 639 C CA . VAL A 1 82 ? -1.173 -2.454 -7.272 1.00 94.69 82 VAL A CA 1
ATOM 640 C C . VAL A 1 82 ? -1.184 -3.136 -5.909 1.00 94.69 82 VAL A C 1
ATOM 642 O O . VAL A 1 82 ? -0.129 -3.480 -5.372 1.00 94.69 82 VAL A O 1
ATOM 645 N N . ILE A 1 83 ? -2.379 -3.308 -5.345 1.00 96.25 83 ILE A N 1
ATOM 646 C CA . ILE A 1 83 ? -2.591 -3.774 -3.972 1.00 96.25 83 ILE A CA 1
ATOM 647 C C . ILE A 1 83 ? -3.340 -5.107 -4.000 1.00 96.25 83 ILE A C 1
ATOM 649 O O . ILE A 1 83 ? -4.425 -5.207 -4.567 1.00 96.25 83 ILE A O 1
ATOM 653 N N . GLU A 1 84 ? -2.767 -6.122 -3.356 1.00 96.81 84 GLU A N 1
ATOM 654 C CA . GLU A 1 84 ? -3.353 -7.455 -3.203 1.00 96.81 84 GLU A CA 1
ATOM 655 C C . GLU A 1 84 ? -3.496 -7.784 -1.705 1.00 96.81 84 GLU A C 1
ATOM 657 O O . GLU A 1 84 ? -2.500 -7.721 -0.974 1.00 96.81 84 GLU A O 1
ATOM 662 N N . PRO A 1 85 ? -4.695 -8.139 -1.210 1.00 96.50 85 PRO A N 1
ATOM 663 C CA . PRO A 1 85 ? -4.865 -8.676 0.141 1.00 96.50 85 PRO A CA 1
ATOM 664 C C . PRO A 1 85 ? -4.112 -10.001 0.329 1.00 96.50 85 PRO A C 1
ATOM 666 O O . PRO A 1 85 ? -4.007 -10.795 -0.609 1.00 96.50 85 PRO A O 1
ATOM 669 N N . LEU A 1 86 ? -3.605 -10.237 1.543 1.00 94.12 86 LEU A N 1
ATOM 670 C CA . LEU A 1 86 ? -2.893 -11.461 1.940 1.00 94.12 86 LEU A CA 1
ATOM 671 C C . LEU A 1 86 ? -3.610 -12.228 3.050 1.00 94.12 86 LEU A C 1
ATOM 673 O O . LEU A 1 86 ? -4.260 -11.573 3.895 1.00 94.12 86 LEU A O 1
#

Secondary structure (DSSP, 8-state):
-------S------------------HHHHHHHHHHHTT----S--EEEE-TTT-BTTBEEEEEE-SS-EEEEEE-TTSPPEEEE-

Mean predicted aligned error: 11.58 Å

pLDDT: mean 84.4, std 17.16, range [41.75, 98.44]

Sequence (86 aa):
MIQPRAPLLAVFALWGALPDAQAQESPKDVIAAHLRLQGYSCDAPKSARRDIRASRPDEAVWLIDCRNARYRVRLVPNMADVIEPL